Protein AF-A0A537T0G9-F1 (afdb_monomer)

Radius of gyration: 28.72 Å; Cα contacts (8 Å, |Δi|>4): 29; chains: 1; bounding box: 64×48×68 Å

Secondary structure (DSSP, 8-state):
--SHHHHHHHHHHHHHHHHHHHHT---------GGGGS--HHHHHHHTSS-B---SSS-GGGGBSS-HHHHHHHHIIIIIIHHHHHHHHHHHHHHHHHHHHHH-----TT---S-------TT-

Mean predicted aligned error: 14.54 Å

Structure (mmCIF, N/CA/C/O backbone):
data_AF-A0A537T0G9-F1
#
_entry.id   AF-A0A537T0G9-F1
#
loop_
_atom_site.group_PDB
_atom_site.id
_atom_site.type_symbol
_atom_site.label_atom_id
_atom_site.label_alt_id
_atom_site.label_comp_id
_atom_site.label_asym_id
_atom_site.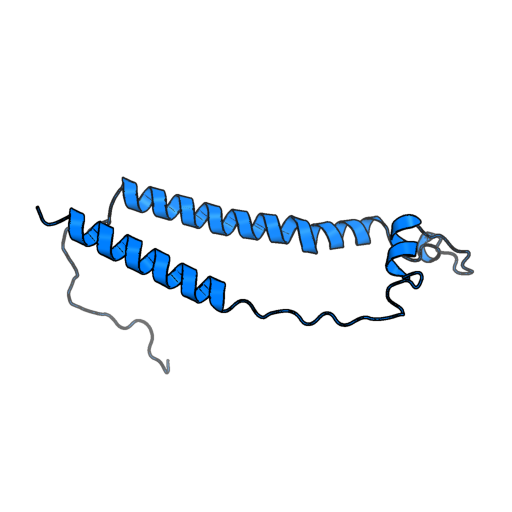label_entity_id
_atom_site.label_seq_id
_atom_site.pdbx_PDB_ins_code
_atom_site.Cartn_x
_atom_site.Cartn_y
_atom_site.Cartn_z
_atom_site.occupancy
_atom_site.B_iso_or_equiv
_atom_site.auth_seq_id
_atom_site.auth_comp_id
_atom_site.auth_asym_id
_atom_site.auth_atom_id
_atom_site.pdbx_PDB_model_num
ATOM 1 N N . MET A 1 1 ? -30.770 20.979 22.921 1.00 50.34 1 MET A N 1
ATOM 2 C CA . MET A 1 1 ? -30.133 21.513 21.692 1.00 50.34 1 MET A CA 1
ATOM 3 C C . MET A 1 1 ? -28.612 21.687 21.877 1.00 50.34 1 MET A C 1
ATOM 5 O O . MET A 1 1 ? -28.087 22.761 21.636 1.00 50.34 1 MET A O 1
ATOM 9 N N . ALA A 1 2 ? -27.882 20.651 22.323 1.00 53.69 2 ALA A N 1
ATOM 10 C CA . ALA A 1 2 ? -26.453 20.763 22.685 1.00 53.69 2 ALA A CA 1
ATOM 11 C C . ALA A 1 2 ? -25.498 19.929 21.798 1.00 53.69 2 ALA A C 1
ATOM 13 O O . ALA A 1 2 ? -24.283 20.018 21.949 1.00 53.69 2 ALA A O 1
ATOM 14 N N . SER A 1 3 ? -26.018 19.123 20.864 1.00 58.72 3 SER A N 1
ATOM 15 C CA . SER A 1 3 ? -25.198 18.254 20.005 1.00 58.72 3 SER A CA 1
ATOM 16 C C . SER A 1 3 ? -24.661 18.968 18.759 1.00 58.72 3 SER A C 1
ATOM 18 O O . SER A 1 3 ? -23.526 18.717 18.365 1.00 58.72 3 SER A O 1
ATOM 20 N N . LEU A 1 4 ? -25.421 19.906 18.178 1.00 58.53 4 LEU A N 1
ATOM 21 C CA . LEU A 1 4 ? -25.081 20.564 16.907 1.00 58.53 4 LEU A CA 1
ATOM 22 C C . LEU A 1 4 ? -23.786 21.397 16.992 1.00 58.53 4 LEU A C 1
ATOM 24 O O . LEU A 1 4 ? -22.916 21.296 16.132 1.00 58.53 4 LEU A O 1
ATOM 28 N N . GLY A 1 5 ? -23.607 22.158 18.077 1.00 62.16 5 GLY A N 1
ATOM 29 C CA . GLY A 1 5 ? -22.413 22.989 18.281 1.00 62.16 5 GLY A CA 1
ATOM 30 C C . GLY A 1 5 ? -21.125 22.183 18.484 1.00 62.16 5 GLY A C 1
ATOM 31 O O . GLY A 1 5 ? -20.040 22.661 18.155 1.00 62.16 5 GLY A O 1
ATOM 32 N N . ARG A 1 6 ? -21.225 20.941 18.977 1.00 59.06 6 ARG A N 1
ATOM 33 C CA . ARG A 1 6 ? -20.072 20.043 19.134 1.00 59.06 6 ARG A CA 1
ATOM 34 C C . ARG A 1 6 ? -19.601 19.497 17.787 1.00 59.06 6 ARG A C 1
ATOM 36 O O . ARG A 1 6 ? -18.397 19.440 17.561 1.00 59.06 6 ARG A O 1
ATOM 43 N N . PHE A 1 7 ? -20.529 19.160 16.891 1.00 60.88 7 PHE A N 1
ATOM 44 C CA . PHE A 1 7 ? -20.195 18.718 15.535 1.00 60.88 7 PHE A CA 1
ATOM 45 C C . PHE A 1 7 ? -19.555 19.834 14.710 1.00 60.88 7 PHE A C 1
ATOM 47 O O . PHE A 1 7 ? -18.530 19.585 14.089 1.00 60.88 7 PHE A O 1
ATOM 54 N N . ILE A 1 8 ? -20.075 21.065 14.789 1.00 73.44 8 ILE A N 1
ATOM 55 C CA . ILE A 1 8 ? -19.511 22.230 14.081 1.00 73.44 8 ILE A CA 1
ATOM 56 C C . ILE A 1 8 ? -18.084 22.542 14.558 1.00 73.44 8 ILE A C 1
ATOM 58 O O . ILE A 1 8 ? -17.193 22.795 13.753 1.00 73.44 8 ILE A O 1
ATOM 62 N N . ARG A 1 9 ? -17.827 22.486 15.871 1.00 67.69 9 ARG A N 1
ATOM 63 C CA . ARG A 1 9 ? -16.475 22.708 16.415 1.00 67.69 9 ARG 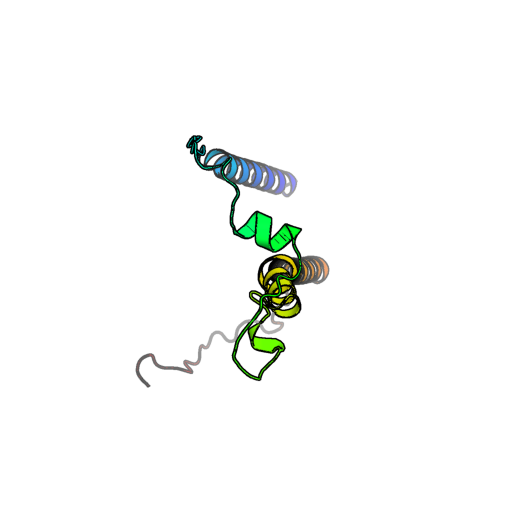A CA 1
ATOM 64 C C . ARG A 1 9 ? -15.487 21.620 15.984 1.00 67.69 9 ARG A C 1
ATOM 66 O O . ARG A 1 9 ? -14.328 21.929 15.728 1.00 67.69 9 ARG A O 1
ATOM 73 N N . LEU A 1 10 ? -15.941 20.370 15.878 1.00 73.31 10 LEU A N 1
ATOM 74 C CA . LEU A 1 10 ? -15.117 19.254 15.407 1.00 73.31 10 LEU A CA 1
ATOM 75 C C . LEU A 1 10 ? -14.803 19.356 13.910 1.00 73.31 10 LEU A C 1
ATOM 77 O O . LEU A 1 10 ? -13.655 19.139 13.531 1.00 73.31 10 LEU A O 1
ATOM 81 N N . THR A 1 11 ? -15.769 19.730 13.067 1.00 76.81 11 THR A N 1
ATOM 82 C CA . THR A 1 11 ? -15.527 19.918 11.627 1.00 76.81 11 THR A CA 1
ATOM 83 C C . THR A 1 11 ? -14.632 21.118 11.344 1.00 76.81 11 THR A C 1
ATOM 85 O O . THR A 1 11 ? -13.715 21.005 10.536 1.00 76.81 11 THR A O 1
ATOM 88 N N . VAL A 1 12 ? -14.818 22.239 12.047 1.00 79.81 12 VAL A N 1
ATOM 89 C CA . VAL A 1 12 ? -13.935 23.411 11.910 1.00 79.81 12 VAL A CA 1
ATOM 90 C C . VAL A 1 12 ? -12.514 23.089 12.381 1.00 79.81 12 VAL A C 1
ATOM 92 O O . VAL A 1 12 ? -11.554 23.435 11.694 1.00 79.81 12 VAL A O 1
ATOM 95 N N . GLY A 1 13 ? -12.365 22.370 13.500 1.00 77.69 13 GLY A N 1
ATOM 96 C CA . GLY A 1 13 ? -11.059 21.912 13.982 1.00 77.69 13 GLY A CA 1
ATOM 97 C C . GLY A 1 13 ? -10.361 20.962 13.003 1.00 77.69 13 GLY A C 1
ATOM 98 O O . GLY A 1 13 ? -9.172 21.121 12.738 1.00 77.69 13 GLY A O 1
ATOM 99 N N . ALA A 1 14 ? -11.103 20.024 12.408 1.00 78.69 14 ALA A N 1
ATOM 100 C CA . ALA A 1 14 ? -10.573 19.105 11.401 1.00 78.69 14 ALA A CA 1
ATOM 101 C C . ALA A 1 14 ? -10.143 19.830 10.112 1.00 78.69 14 ALA A C 1
ATOM 103 O O . ALA A 1 14 ? -9.066 19.550 9.587 1.00 78.69 14 ALA A O 1
ATOM 104 N N . CYS A 1 15 ? -10.929 20.801 9.634 1.00 78.88 15 CYS A N 1
ATOM 105 C CA . CYS A 1 15 ? -10.570 21.617 8.470 1.00 78.88 15 CYS A CA 1
ATOM 106 C C . CYS A 1 15 ? -9.339 22.497 8.729 1.00 78.88 15 CYS A C 1
ATOM 108 O O . CYS A 1 15 ? -8.467 22.593 7.867 1.00 78.88 15 CYS A O 1
ATOM 110 N N . ALA A 1 16 ? -9.231 23.105 9.914 1.00 80.56 16 ALA A N 1
ATOM 111 C CA . ALA A 1 16 ? -8.063 23.903 10.286 1.00 80.56 16 ALA A CA 1
ATOM 112 C C . ALA A 1 16 ? -6.791 23.043 10.367 1.00 80.56 16 AL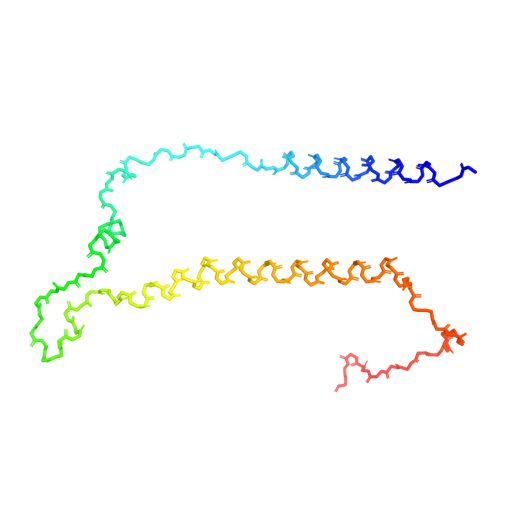A A C 1
ATOM 114 O O . ALA A 1 16 ? -5.739 23.443 9.871 1.00 80.56 16 ALA A O 1
ATOM 115 N N . PHE A 1 17 ? -6.893 21.833 10.923 1.00 76.69 17 PHE A N 1
ATOM 116 C CA . PHE A 1 17 ? -5.771 20.899 10.994 1.00 76.69 17 PHE A CA 1
ATOM 117 C C . PHE A 1 17 ? -5.326 20.427 9.600 1.00 76.69 17 PHE A C 1
ATOM 119 O O . PHE A 1 17 ? -4.132 20.400 9.306 1.00 76.69 17 PHE A O 1
ATOM 126 N N . LEU A 1 18 ? -6.276 20.141 8.704 1.00 77.44 18 LEU A N 1
ATOM 127 C CA . LEU A 1 18 ? -5.992 19.794 7.307 1.00 77.44 18 LEU A CA 1
ATOM 128 C C . LEU A 1 18 ? -5.324 20.937 6.529 1.00 77.44 18 LEU A C 1
ATOM 130 O O . LEU A 1 18 ? -4.408 20.686 5.747 1.00 77.44 18 LEU A O 1
ATOM 134 N N . LEU A 1 19 ? -5.732 22.186 6.766 1.00 78.94 19 LEU A N 1
ATOM 135 C CA . LEU A 1 19 ? -5.116 23.360 6.139 1.00 78.94 19 LEU A CA 1
ATOM 136 C C . LEU A 1 19 ? -3.671 23.582 6.598 1.00 78.94 19 LEU A C 1
ATOM 138 O O . LEU A 1 19 ? -2.814 23.899 5.775 1.00 78.94 19 LEU A O 1
ATOM 142 N N . VAL A 1 20 ? -3.377 23.369 7.883 1.00 78.31 20 VAL A N 1
ATOM 143 C CA . VAL A 1 20 ? -2.005 23.465 8.410 1.00 78.31 20 VAL A CA 1
ATOM 144 C C . VAL A 1 20 ? -1.107 22.378 7.812 1.00 78.31 20 VAL A C 1
ATOM 146 O O . VAL A 1 20 ? 0.033 22.657 7.446 1.00 78.31 20 VAL A O 1
ATOM 149 N N . ILE A 1 21 ? -1.629 21.160 7.630 1.00 74.19 21 ILE A N 1
ATOM 150 C CA . ILE A 1 21 ? -0.894 20.080 6.957 1.00 74.19 21 ILE A CA 1
ATOM 151 C C . ILE A 1 21 ? -0.615 20.452 5.492 1.00 74.19 21 ILE A C 1
ATOM 153 O O . ILE A 1 21 ? 0.524 20.329 5.041 1.00 74.19 21 ILE A O 1
ATOM 157 N N . ALA A 1 22 ? -1.610 20.967 4.763 1.00 69.44 22 ALA A N 1
ATOM 158 C CA . ALA A 1 22 ? -1.458 21.361 3.360 1.00 69.44 22 ALA A CA 1
ATOM 159 C C . ALA A 1 22 ? -0.469 22.526 3.156 1.00 69.44 22 ALA A C 1
ATOM 161 O O . ALA A 1 22 ? 0.262 22.543 2.168 1.00 69.44 22 ALA A O 1
ATOM 162 N N . ALA A 1 23 ? -0.396 23.469 4.099 1.00 69.88 23 ALA A N 1
ATOM 163 C CA . ALA A 1 23 ? 0.551 24.584 4.046 1.00 69.88 23 ALA A CA 1
ATOM 164 C C . ALA A 1 23 ? 2.007 24.174 4.348 1.00 69.88 23 ALA A C 1
ATOM 166 O O . ALA A 1 23 ? 2.930 24.917 4.026 1.00 69.88 23 ALA A O 1
ATOM 167 N N . SER A 1 24 ? 2.228 23.001 4.949 1.00 62.31 24 SER A N 1
ATOM 168 C CA . SER A 1 24 ? 3.566 22.515 5.317 1.00 62.31 24 SER A CA 1
ATOM 169 C C . SER A 1 24 ? 4.267 21.699 4.222 1.00 62.31 24 SER A C 1
ATOM 171 O O . SER A 1 24 ? 5.358 21.173 4.447 1.00 62.31 24 SER A O 1
ATOM 173 N N . VAL A 1 25 ? 3.665 21.578 3.031 1.00 64.56 25 VAL A N 1
ATOM 174 C CA . VAL A 1 25 ? 4.273 20.837 1.920 1.00 64.56 25 VAL A CA 1
ATOM 175 C C . VAL A 1 25 ? 5.486 21.623 1.397 1.00 64.56 25 VAL A C 1
ATOM 177 O O . VAL A 1 25 ? 5.326 22.748 0.921 1.00 64.56 25 VAL A O 1
ATOM 180 N N . PRO A 1 26 ? 6.710 21.068 1.461 1.00 65.38 26 PRO A N 1
ATOM 181 C CA . PRO A 1 26 ? 7.896 21.772 0.996 1.00 65.38 26 PRO A CA 1
ATOM 182 C C . PRO A 1 26 ? 7.826 21.987 -0.523 1.00 65.38 26 PRO A C 1
ATOM 184 O O . PRO A 1 26 ? 7.732 21.028 -1.291 1.00 65.38 26 PRO A O 1
ATOM 187 N N . CYS A 1 27 ? 7.918 23.250 -0.952 1.00 62.34 27 CYS A N 1
ATOM 188 C CA . CYS A 1 27 ? 8.157 23.632 -2.343 1.00 62.34 27 CYS A CA 1
ATOM 189 C C . CYS A 1 27 ? 9.477 22.997 -2.810 1.00 62.34 27 CYS A C 1
ATOM 191 O O . CYS A 1 27 ? 10.551 23.297 -2.286 1.00 62.34 27 CYS A O 1
ATOM 193 N N . LYS A 1 28 ? 9.402 22.060 -3.759 1.00 67.75 28 LYS A N 1
ATOM 194 C CA . LYS A 1 28 ? 10.578 21.407 -4.343 1.00 67.75 28 LYS A CA 1
ATOM 195 C C . LYS A 1 28 ? 11.197 22.355 -5.375 1.00 67.75 28 LYS A C 1
ATOM 197 O O . LYS A 1 28 ? 10.578 22.632 -6.395 1.00 67.75 28 LYS A O 1
ATOM 202 N N . ALA A 1 29 ? 12.412 22.840 -5.123 1.00 58.28 29 ALA A N 1
ATOM 203 C CA . ALA A 1 29 ? 13.185 23.582 -6.119 1.00 58.28 29 ALA A CA 1
ATOM 204 C C . ALA A 1 29 ? 13.542 22.674 -7.312 1.00 58.28 29 ALA A C 1
ATOM 206 O O . ALA A 1 29 ? 13.913 21.513 -7.129 1.00 58.28 29 ALA A O 1
ATOM 207 N N . GLN A 1 30 ? 13.427 23.199 -8.535 1.00 62.50 30 GLN A N 1
ATOM 208 C CA . GLN A 1 30 ? 13.630 22.435 -9.766 1.00 62.50 30 GLN A CA 1
ATOM 209 C C . GLN A 1 30 ? 15.123 22.414 -10.131 1.00 62.50 30 GLN A C 1
ATOM 211 O O . GLN A 1 30 ? 15.653 23.353 -10.719 1.00 62.50 30 GLN A O 1
ATOM 216 N N . GLN A 1 31 ? 15.821 21.348 -9.734 1.00 63.50 31 GLN A N 1
ATOM 217 C CA . GLN A 1 31 ? 17.228 21.124 -10.067 1.00 63.50 31 GLN A CA 1
ATOM 218 C C . GLN A 1 31 ? 17.345 20.629 -11.517 1.00 63.50 31 GLN A C 1
ATOM 220 O O . GLN A 1 31 ? 17.050 19.472 -11.812 1.00 63.50 31 GLN A O 1
ATOM 225 N N . VAL A 1 32 ? 17.755 21.511 -12.433 1.00 60.94 32 VAL A N 1
ATOM 226 C CA . VAL A 1 32 ? 17.974 21.168 -13.848 1.00 60.94 32 VAL A CA 1
ATOM 227 C C . VAL A 1 32 ? 19.287 20.397 -13.971 1.00 60.94 32 VAL A C 1
ATOM 229 O O . VAL A 1 32 ? 20.366 20.970 -13.843 1.00 60.94 32 VAL A O 1
ATOM 232 N N . ASN A 1 33 ? 19.192 19.085 -14.192 1.00 64.88 33 ASN A N 1
ATOM 233 C CA . ASN A 1 33 ? 20.342 18.214 -14.418 1.00 64.88 33 ASN A CA 1
ATOM 234 C C . ASN A 1 33 ? 20.503 17.959 -15.933 1.00 64.88 33 ASN A C 1
ATOM 236 O O . ASN A 1 33 ? 19.680 17.244 -16.504 1.00 64.88 33 ASN A O 1
ATOM 240 N N . PRO A 1 34 ? 21.519 18.524 -16.609 1.00 64.44 34 PRO A N 1
ATOM 241 C CA . PRO A 1 34 ? 21.690 18.403 -18.063 1.00 64.44 34 PRO A CA 1
ATOM 242 C C . PRO A 1 34 ? 21.981 16.969 -18.541 1.00 64.44 34 PRO A C 1
ATOM 244 O O . PRO A 1 34 ? 21.775 16.661 -19.711 1.00 64.44 34 PRO A O 1
ATOM 247 N N . THR A 1 35 ? 22.379 16.065 -17.641 1.00 64.94 35 THR A N 1
ATOM 248 C CA . THR A 1 35 ? 22.564 14.631 -17.930 1.00 64.94 35 THR A CA 1
ATOM 249 C C . THR A 1 35 ? 21.260 13.829 -17.797 1.00 64.94 35 THR A C 1
ATOM 251 O O . THR A 1 35 ? 21.243 12.636 -18.094 1.00 64.94 35 THR A O 1
ATOM 254 N N . ALA A 1 36 ? 20.143 14.454 -17.398 1.00 60.75 36 ALA A N 1
ATOM 255 C CA . ALA A 1 36 ? 18.835 13.792 -17.306 1.00 60.75 36 ALA A CA 1
ATOM 256 C C . ALA A 1 36 ? 18.346 13.229 -18.654 1.00 60.75 36 ALA A C 1
ATOM 258 O O . ALA A 1 36 ? 17.581 12.270 -18.667 1.00 60.75 36 ALA A O 1
ATOM 259 N N . SER A 1 37 ? 18.824 13.791 -19.768 1.00 61.94 37 SER A N 1
ATOM 260 C CA . SER A 1 37 ? 18.530 13.333 -21.133 1.00 61.94 37 SER A CA 1
ATOM 261 C C . S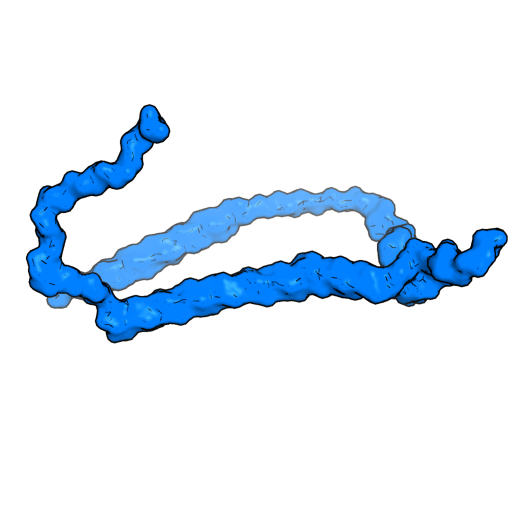ER A 1 37 ? 19.574 12.360 -21.698 1.00 61.94 37 SER A C 1
ATOM 263 O O . SER A 1 37 ? 19.490 11.992 -22.867 1.00 61.94 37 SER A O 1
ATOM 265 N N . SER A 1 38 ? 20.587 11.970 -20.916 1.00 71.44 38 SER A N 1
ATOM 266 C CA . SER A 1 38 ? 21.513 10.912 -21.331 1.00 71.44 38 SER A CA 1
ATOM 267 C C . SER A 1 38 ? 20.817 9.553 -21.270 1.00 71.44 38 SER A C 1
ATOM 269 O O . SER A 1 38 ? 19.904 9.348 -20.468 1.00 71.44 38 SER A O 1
ATOM 271 N N . VAL A 1 39 ? 21.232 8.628 -22.139 1.00 70.44 39 VAL A N 1
ATOM 272 C CA . VAL A 1 39 ? 20.709 7.260 -22.142 1.00 70.44 39 VAL A CA 1
ATOM 273 C C . VAL A 1 39 ? 21.025 6.634 -20.786 1.00 70.44 39 VAL A C 1
ATOM 275 O O . VAL A 1 39 ? 22.175 6.313 -20.494 1.00 70.44 39 VAL A O 1
ATOM 278 N N . ASN A 1 40 ? 20.004 6.504 -19.940 1.00 80.06 40 ASN A N 1
ATOM 279 C CA . ASN A 1 40 ? 20.158 5.870 -18.643 1.00 80.06 40 ASN A CA 1
ATOM 280 C C . ASN A 1 40 ? 20.279 4.364 -18.840 1.00 80.06 40 ASN A C 1
ATOM 282 O O . ASN A 1 40 ? 19.477 3.749 -19.546 1.00 80.06 40 ASN A O 1
ATOM 286 N N . GLU A 1 41 ? 21.255 3.763 -18.166 1.00 79.25 41 GLU A N 1
ATOM 287 C CA . GLU A 1 41 ? 21.461 2.318 -18.192 1.00 79.25 41 GLU A CA 1
ATOM 288 C C . GLU A 1 41 ? 20.175 1.584 -17.796 1.00 79.25 41 GLU A C 1
ATOM 290 O O . GLU A 1 41 ? 19.765 0.665 -18.494 1.00 79.25 41 GLU A O 1
ATOM 295 N N . GLN A 1 42 ? 19.453 2.053 -16.767 1.00 77.19 42 GLN A N 1
ATOM 296 C CA . GLN A 1 42 ? 18.185 1.429 -16.372 1.00 77.19 42 GLN A CA 1
ATOM 297 C C . GLN A 1 42 ? 17.139 1.444 -17.493 1.00 77.19 42 GLN A C 1
ATOM 299 O O . GLN A 1 42 ? 16.417 0.464 -17.653 1.00 77.19 42 GLN A O 1
ATOM 304 N N . GLN A 1 43 ? 17.076 2.519 -18.283 1.00 80.06 43 GLN A N 1
ATOM 305 C CA . GLN A 1 43 ? 16.122 2.641 -19.383 1.00 80.06 43 GLN A CA 1
ATOM 306 C C . GLN A 1 43 ? 16.460 1.657 -20.509 1.00 80.06 43 GLN A C 1
ATOM 308 O O . GLN A 1 43 ? 15.579 0.944 -20.980 1.00 80.06 43 GLN A O 1
ATOM 313 N N . LEU A 1 44 ? 17.747 1.529 -20.850 1.00 81.69 44 LEU A N 1
ATOM 314 C CA . LEU A 1 44 ? 18.238 0.525 -21.800 1.00 81.69 44 LEU A CA 1
ATOM 315 C C . LEU A 1 44 ? 17.963 -0.908 -21.324 1.00 81.69 44 LEU A C 1
ATOM 317 O O . LEU A 1 44 ? 17.473 -1.742 -22.086 1.00 81.69 44 LEU A O 1
ATOM 321 N N . LEU A 1 45 ? 18.260 -1.201 -20.054 1.00 83.19 45 LEU A N 1
ATOM 322 C CA . LEU A 1 45 ? 18.024 -2.516 -19.457 1.00 83.19 45 LEU A CA 1
ATOM 323 C C . LEU A 1 45 ? 16.536 -2.883 -19.471 1.00 83.19 45 LEU A C 1
ATOM 325 O O . LEU A 1 45 ? 16.209 -4.067 -19.587 1.00 83.19 45 LEU A O 1
ATOM 329 N N . GLN A 1 46 ? 15.652 -1.899 -19.298 1.00 80.81 46 GLN A N 1
ATOM 330 C CA . GLN A 1 46 ? 14.204 -2.088 -19.263 1.00 80.81 46 GLN A CA 1
ATOM 331 C C . GLN A 1 46 ?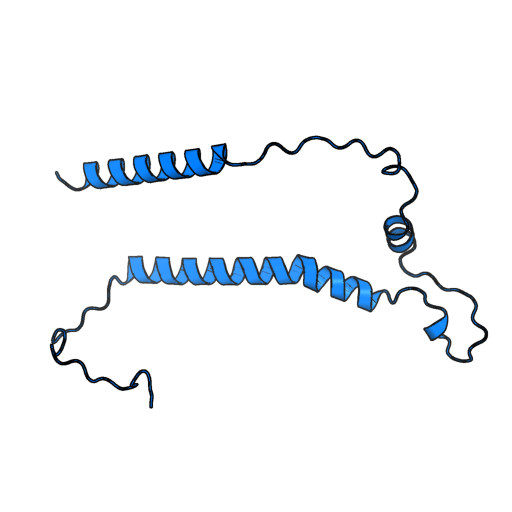 13.622 -2.264 -20.671 1.00 80.81 46 GLN A C 1
ATOM 333 O O . GLN A 1 46 ? 12.804 -3.158 -20.878 1.00 80.81 46 GLN A O 1
ATOM 338 N N . GLU A 1 47 ? 14.099 -1.493 -21.648 1.00 82.19 47 GLU A N 1
ATOM 339 C CA . GLU A 1 47 ? 13.676 -1.586 -23.050 1.00 82.19 47 GLU A CA 1
ATOM 340 C C . GLU A 1 47 ? 14.108 -2.910 -23.698 1.00 82.19 47 GLU A C 1
ATOM 342 O O . GLU A 1 47 ? 13.331 -3.552 -24.404 1.00 82.19 47 GLU A O 1
ATOM 347 N N . LEU A 1 48 ? 15.322 -3.379 -23.393 1.00 82.38 48 LEU A N 1
ATOM 348 C CA . LEU A 1 48 ? 15.850 -4.627 -23.945 1.00 82.38 48 LEU A CA 1
ATOM 349 C C . LEU A 1 48 ? 15.286 -5.890 -23.274 1.00 82.38 48 LEU A C 1
ATOM 351 O O . LEU A 1 48 ? 15.491 -6.973 -23.818 1.00 82.38 48 LEU A O 1
ATOM 355 N N . ASN A 1 49 ? 14.570 -5.764 -22.141 1.00 78.88 49 ASN A N 1
ATOM 356 C CA . ASN A 1 49 ? 13.877 -6.803 -21.347 1.00 78.88 49 ASN A CA 1
ATOM 357 C C . ASN A 1 49 ? 14.768 -7.969 -20.838 1.00 78.88 49 ASN A C 1
ATOM 359 O O . ASN A 1 49 ? 14.807 -8.279 -19.643 1.00 78.88 49 ASN A O 1
ATOM 363 N N . ARG A 1 50 ? 15.565 -8.585 -21.712 1.00 82.81 50 ARG A N 1
ATOM 364 C CA . ARG A 1 50 ? 16.563 -9.608 -21.409 1.00 82.81 50 ARG A CA 1
ATOM 365 C C . ARG A 1 50 ? 17.816 -9.405 -22.257 1.00 82.81 50 ARG A C 1
ATOM 367 O O . ARG A 1 50 ? 17.817 -9.674 -23.454 1.00 82.81 50 ARG A O 1
ATOM 374 N N . ILE A 1 51 ? 18.918 -9.046 -21.605 1.00 83.56 51 ILE A N 1
ATOM 375 C CA . ILE A 1 51 ? 20.209 -8.872 -22.276 1.00 83.56 51 ILE A CA 1
ATOM 376 C C . ILE A 1 51 ? 21.054 -10.126 -22.091 1.00 83.56 51 ILE A C 1
ATOM 378 O O . ILE A 1 51 ? 21.307 -10.560 -20.963 1.00 83.56 51 ILE A O 1
ATOM 382 N N . GLN A 1 52 ? 21.458 -10.711 -23.218 1.00 83.12 52 GLN A N 1
ATOM 383 C CA . GLN A 1 52 ? 22.278 -11.917 -23.276 1.00 83.12 52 GLN A CA 1
ATOM 384 C C . GLN A 1 52 ? 23.584 -11.619 -24.011 1.00 83.12 52 GLN A C 1
ATOM 386 O O . GLN A 1 52 ? 23.568 -11.112 -25.131 1.00 83.12 52 GLN A O 1
ATOM 391 N N . GLY A 1 53 ? 24.704 -11.931 -23.369 1.00 85.62 53 GLY A N 1
ATOM 392 C CA . GLY A 1 53 ? 26.053 -11.800 -23.900 1.00 85.62 53 GLY A CA 1
ATOM 393 C C . GLY A 1 53 ? 26.711 -13.154 -24.157 1.00 85.62 53 GLY A C 1
ATOM 394 O O . GLY A 1 53 ? 26.200 -14.215 -23.795 1.00 85.62 53 GLY A O 1
ATOM 395 N N . ARG A 1 54 ? 27.880 -13.114 -24.796 1.00 88.50 54 ARG A N 1
ATOM 396 C CA . ARG A 1 54 ? 28.765 -14.276 -24.922 1.00 88.50 54 ARG A CA 1
ATOM 397 C C . ARG A 1 54 ? 29.632 -14.365 -23.670 1.00 88.50 54 ARG A C 1
ATOM 399 O O . ARG A 1 54 ? 30.194 -13.359 -23.252 1.00 88.50 54 ARG A O 1
ATOM 406 N N . VAL A 1 55 ? 29.760 -15.561 -23.104 1.00 88.31 55 VAL A N 1
ATOM 407 C CA . VAL A 1 55 ? 30.613 -15.820 -21.937 1.00 88.31 55 VAL A CA 1
ATOM 408 C C . VAL A 1 55 ? 31.422 -17.081 -22.206 1.00 88.31 55 VAL A C 1
ATOM 410 O O . VAL A 1 55 ? 30.936 -18.007 -22.850 1.00 88.31 55 VAL A O 1
ATOM 413 N N . SER A 1 56 ? 32.674 -17.094 -21.756 1.00 90.62 56 SER A N 1
ATOM 414 C CA . SER A 1 56 ? 33.591 -18.235 -21.881 1.00 90.62 56 SER A CA 1
ATOM 415 C C . SER A 1 56 ? 33.336 -19.336 -20.845 1.00 90.62 56 SER A C 1
ATOM 417 O O . SER A 1 56 ? 33.895 -20.425 -20.946 1.00 90.62 56 SER A O 1
ATOM 419 N N . ILE A 1 57 ? 32.503 -19.053 -19.843 1.00 90.12 57 ILE A N 1
ATOM 420 C CA . ILE A 1 57 ? 32.127 -19.966 -18.766 1.00 90.12 57 ILE A CA 1
ATOM 421 C C . ILE A 1 57 ? 31.127 -20.991 -19.325 1.00 90.12 57 ILE A C 1
ATOM 423 O O . ILE A 1 57 ? 30.186 -20.600 -20.017 1.00 90.12 57 ILE A O 1
ATOM 427 N N . PRO A 1 58 ? 31.272 -22.292 -19.003 1.00 87.19 58 PRO A N 1
ATOM 428 C CA . PRO A 1 58 ? 30.389 -23.348 -19.510 1.00 87.19 58 PRO A CA 1
ATOM 429 C C . PRO A 1 58 ? 28.928 -23.242 -19.030 1.00 87.19 58 PRO A C 1
ATOM 431 O O . PRO A 1 58 ? 28.069 -23.973 -19.517 1.00 87.19 58 PRO A O 1
ATOM 434 N N . ASP A 1 59 ? 28.623 -22.340 -18.095 1.00 86.81 59 ASP A N 1
ATOM 435 C CA . ASP A 1 59 ? 27.264 -22.063 -17.636 1.00 86.81 59 ASP A CA 1
ATOM 436 C C . ASP A 1 59 ? 26.585 -21.013 -18.524 1.00 86.81 59 ASP A C 1
ATOM 438 O O . ASP A 1 59 ? 26.904 -19.824 -18.477 1.00 86.81 59 ASP A O 1
ATOM 442 N N . GLN A 1 60 ? 25.574 -21.435 -19.281 1.00 82.50 60 GLN A N 1
ATOM 443 C CA . GLN A 1 60 ? 24.790 -20.554 -20.151 1.00 82.50 60 GLN A CA 1
ATOM 444 C C . GLN A 1 60 ? 24.056 -19.439 -19.387 1.00 82.50 60 GLN A C 1
ATOM 446 O O . GLN A 1 60 ? 23.775 -18.385 -19.962 1.00 82.50 60 GLN A O 1
ATOM 451 N N . ARG A 1 61 ? 23.756 -19.626 -18.093 1.00 82.19 61 ARG A N 1
ATOM 452 C CA . ARG A 1 61 ? 23.074 -18.608 -17.276 1.00 82.19 61 ARG A CA 1
ATOM 453 C C . ARG A 1 61 ? 23.961 -17.403 -16.992 1.00 82.19 61 ARG A C 1
ATOM 455 O O . ARG A 1 61 ? 23.435 -16.308 -16.811 1.00 82.19 61 ARG A O 1
ATOM 462 N N . SER A 1 62 ? 25.280 -17.591 -17.004 1.00 82.50 62 SER A N 1
ATOM 463 C CA . SER A 1 62 ? 26.255 -16.515 -16.800 1.00 82.50 62 SER A CA 1
ATOM 464 C C . SER A 1 62 ? 26.237 -15.468 -17.921 1.00 82.50 62 SER A C 1
ATOM 466 O O . SER A 1 62 ? 26.676 -14.343 -17.711 1.00 82.50 62 SER A O 1
ATOM 468 N N . GLY A 1 63 ? 25.674 -15.805 -19.089 1.00 86.62 63 GLY A N 1
ATOM 469 C CA . GLY A 1 63 ? 25.490 -14.872 -20.200 1.00 86.62 63 GLY A CA 1
ATOM 470 C C . GLY A 1 63 ? 24.330 -13.903 -20.040 1.00 86.62 63 GLY A C 1
ATOM 471 O O . GLY A 1 63 ? 24.201 -12.999 -20.858 1.00 86.62 63 GLY A O 1
ATOM 472 N N . VAL A 1 64 ? 23.486 -14.050 -19.020 1.00 87.81 64 VAL A N 1
ATOM 473 C CA . VAL A 1 64 ? 22.359 -13.141 -18.784 1.00 87.81 64 VAL A CA 1
ATOM 474 C C . VAL A 1 64 ? 22.783 -12.058 -17.792 1.00 87.81 64 VAL A C 1
ATOM 476 O O . VAL A 1 64 ? 23.015 -12.366 -16.625 1.00 87.81 64 VAL A O 1
ATOM 479 N N . LEU A 1 65 ? 22.852 -10.797 -18.237 1.00 86.94 65 LEU A N 1
ATOM 480 C CA . LEU A 1 65 ? 23.287 -9.676 -17.383 1.00 86.94 65 LEU A CA 1
ATOM 481 C C . LEU A 1 65 ? 22.324 -9.422 -16.215 1.00 86.94 65 LEU A C 1
ATOM 483 O O . LEU A 1 65 ? 22.746 -9.268 -15.073 1.00 86.94 65 LEU A O 1
ATOM 487 N N . GLU A 1 66 ? 21.020 -9.410 -16.492 1.00 86.38 66 GLU A N 1
ATOM 488 C CA . GLU A 1 66 ? 19.977 -9.272 -15.479 1.00 86.38 66 GLU A CA 1
ATOM 489 C C . GLU A 1 66 ? 18.920 -10.353 -15.672 1.00 86.38 66 GLU A C 1
ATOM 491 O O . GLU A 1 66 ? 18.372 -10.526 -16.761 1.00 86.38 66 GLU A O 1
ATOM 496 N N . GLN A 1 67 ? 18.610 -11.073 -14.595 1.00 88.56 67 GLN A N 1
ATOM 497 C CA . GLN A 1 67 ? 17.567 -12.090 -14.610 1.00 88.56 67 GLN A CA 1
ATOM 498 C C . GLN A 1 67 ? 16.182 -11.419 -14.662 1.00 88.56 67 GLN A C 1
ATOM 500 O O . GLN A 1 67 ? 15.808 -10.776 -13.677 1.00 88.56 67 GLN A O 1
ATOM 505 N N . PRO A 1 68 ? 15.386 -11.611 -15.737 1.00 87.88 68 PRO A N 1
ATOM 506 C CA . PRO A 1 68 ? 14.085 -10.947 -15.879 1.00 87.88 68 PRO A CA 1
ATOM 507 C C . PRO A 1 68 ? 13.137 -11.261 -14.716 1.00 87.88 68 PRO A C 1
ATOM 509 O O . PRO A 1 68 ? 12.628 -10.357 -14.070 1.00 87.88 68 PRO A O 1
ATOM 512 N N . ALA A 1 69 ? 13.037 -12.533 -14.319 1.00 88.94 69 ALA A N 1
ATOM 513 C CA . ALA A 1 69 ? 12.195 -12.936 -13.191 1.00 88.94 69 ALA A CA 1
ATOM 514 C C . ALA A 1 69 ? 12.604 -12.281 -11.853 1.00 88.94 69 ALA A C 1
ATOM 516 O O . ALA A 1 69 ? 11.759 -11.980 -11.011 1.00 88.94 69 ALA A O 1
ATOM 517 N N . GLY A 1 70 ? 13.904 -12.046 -11.640 1.00 91.06 70 GLY A N 1
ATOM 518 C CA . GLY A 1 70 ? 14.398 -11.362 -10.444 1.00 91.06 70 GLY A CA 1
ATOM 519 C C . GLY A 1 70 ? 14.078 -9.865 -10.450 1.00 91.06 70 GLY A C 1
ATOM 520 O O . GLY A 1 70 ? 13.801 -9.288 -9.395 1.00 91.06 70 GLY A O 1
ATOM 521 N N . ARG A 1 71 ? 14.088 -9.240 -11.633 1.00 89.94 71 ARG A N 1
ATOM 522 C CA . ARG A 1 71 ? 13.656 -7.854 -11.848 1.00 89.94 71 ARG A CA 1
ATOM 523 C C . ARG A 1 71 ? 12.174 -7.691 -11.525 1.00 89.94 71 ARG A C 1
ATOM 525 O O . ARG A 1 71 ? 11.847 -6.895 -10.647 1.00 89.94 71 ARG A O 1
ATOM 532 N N . ASP A 1 72 ? 11.326 -8.519 -12.127 1.00 91.19 72 ASP A N 1
ATOM 533 C CA . ASP A 1 72 ? 9.871 -8.472 -11.948 1.00 91.19 72 ASP A CA 1
ATOM 534 C C . ASP A 1 72 ? 9.488 -8.683 -10.480 1.00 91.19 72 ASP A C 1
ATOM 536 O O . ASP A 1 72 ? 8.652 -7.973 -9.920 1.00 91.19 72 ASP A O 1
ATOM 540 N N . TRP A 1 73 ? 10.163 -9.615 -9.800 1.00 94.00 73 TRP A N 1
ATOM 541 C CA . TRP A 1 73 ? 9.943 -9.845 -8.375 1.00 94.00 73 TRP A CA 1
ATOM 542 C C . TRP A 1 73 ? 10.329 -8.640 -7.508 1.00 94.00 73 TRP A C 1
ATOM 544 O O . TRP A 1 73 ? 9.640 -8.336 -6.529 1.00 94.00 73 TRP A O 1
ATOM 554 N N . ARG A 1 74 ? 11.423 -7.941 -7.838 1.00 92.88 74 ARG A N 1
ATOM 555 C CA . ARG A 1 74 ? 11.804 -6.706 -7.134 1.00 92.88 74 ARG A CA 1
ATOM 556 C C . ARG A 1 74 ? 10.774 -5.609 -7.359 1.00 92.88 74 ARG A C 1
ATOM 558 O O . ARG A 1 74 ? 10.395 -4.956 -6.389 1.00 92.88 74 ARG A O 1
ATOM 565 N N . GLU A 1 75 ? 10.316 -5.426 -8.591 1.00 92.31 75 GLU A N 1
ATOM 566 C CA . GLU A 1 75 ? 9.298 -4.428 -8.922 1.00 92.31 75 GLU A CA 1
ATOM 567 C C . GLU A 1 75 ? 7.987 -4.710 -8.181 1.00 92.31 75 GLU A C 1
ATOM 569 O O . GLU A 1 75 ? 7.496 -3.848 -7.446 1.00 92.31 75 GLU A O 1
ATOM 574 N N . PHE A 1 76 ? 7.493 -5.949 -8.254 1.00 95.06 76 PHE A N 1
ATOM 575 C CA . PHE A 1 76 ? 6.314 -6.386 -7.513 1.00 95.06 76 PHE A CA 1
ATOM 576 C C . PHE A 1 76 ? 6.456 -6.115 -6.013 1.00 95.06 76 PHE A C 1
ATOM 578 O O . PHE A 1 76 ? 5.549 -5.567 -5.391 1.00 95.06 76 PHE A O 1
ATOM 585 N N . ARG A 1 77 ? 7.596 -6.463 -5.409 1.00 95.56 77 ARG A N 1
ATOM 586 C CA . ARG A 1 77 ? 7.799 -6.284 -3.966 1.00 95.56 77 ARG A CA 1
ATOM 587 C C . ARG A 1 77 ? 7.890 -4.812 -3.564 1.00 95.56 77 ARG A C 1
ATOM 589 O O . ARG A 1 77 ? 7.339 -4.419 -2.538 1.00 95.56 77 ARG A O 1
ATOM 596 N N . ASN A 1 78 ? 8.599 -4.004 -4.343 1.00 94.38 78 ASN A N 1
ATOM 597 C CA . ASN A 1 78 ? 8.860 -2.609 -3.996 1.00 94.38 78 ASN A CA 1
ATOM 598 C C . ASN A 1 78 ? 7.641 -1.717 -4.235 1.00 94.38 78 ASN A C 1
ATOM 600 O O . ASN A 1 78 ? 7.410 -0.773 -3.475 1.00 94.38 78 ASN A O 1
ATOM 604 N N . VAL A 1 79 ? 6.869 -2.019 -5.278 1.00 94.44 79 VAL A N 1
ATOM 605 C CA . VAL A 1 79 ? 5.718 -1.219 -5.691 1.00 94.44 79 VAL A CA 1
ATOM 606 C C . VAL A 1 79 ? 4.436 -1.894 -5.223 1.00 94.44 79 VAL A C 1
ATOM 608 O O . VAL A 1 79 ? 3.800 -1.434 -4.273 1.00 94.44 79 VAL A O 1
ATOM 611 N N . THR A 1 80 ? 4.072 -3.011 -5.845 1.00 94.88 80 THR A N 1
ATOM 612 C CA . THR A 1 80 ? 2.761 -3.646 -5.678 1.00 94.88 80 THR A CA 1
ATOM 613 C C . THR A 1 80 ? 2.525 -4.133 -4.250 1.00 94.88 80 THR A C 1
ATOM 615 O O . THR A 1 80 ? 1.517 -3.784 -3.638 1.00 94.88 80 THR A O 1
ATOM 618 N N . LEU A 1 81 ? 3.467 -4.881 -3.671 1.00 96.06 81 LEU A N 1
ATOM 619 C CA . LEU A 1 81 ? 3.333 -5.452 -2.329 1.00 96.06 81 LEU A CA 1
ATOM 620 C C . LEU A 1 81 ? 3.258 -4.363 -1.252 1.00 96.06 81 LEU A C 1
ATOM 622 O O . LEU A 1 81 ? 2.468 -4.478 -0.316 1.00 96.06 81 LEU A O 1
ATOM 626 N N . ARG A 1 82 ? 4.039 -3.285 -1.401 1.00 94.75 82 ARG A N 1
ATOM 627 C CA . ARG A 1 82 ? 3.990 -2.125 -0.501 1.00 94.75 82 ARG A CA 1
ATOM 628 C C . ARG A 1 82 ? 2.605 -1.476 -0.500 1.00 94.75 82 ARG A C 1
ATOM 630 O O . ARG A 1 82 ? 2.071 -1.193 0.572 1.00 94.75 82 ARG A O 1
ATOM 637 N N . TRP A 1 83 ? 2.030 -1.245 -1.680 1.00 96.69 83 TRP A N 1
ATOM 638 C CA . TRP A 1 83 ? 0.693 -0.661 -1.808 1.00 96.69 83 TRP A CA 1
ATOM 639 C C . TRP A 1 83 ? -0.391 -1.577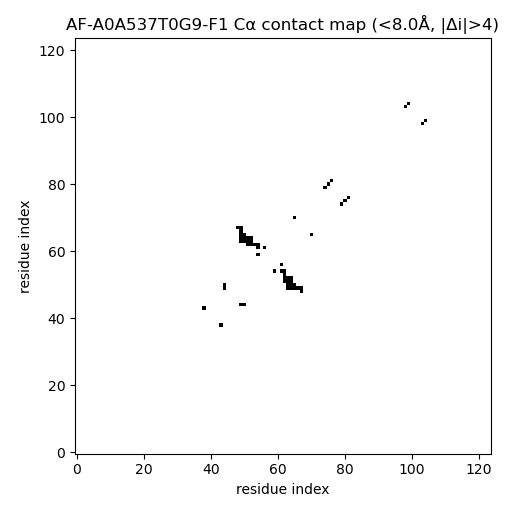 -1.248 1.00 96.69 83 TRP A C 1
ATOM 641 O O . TRP A 1 83 ? -1.228 -1.111 -0.476 1.00 96.69 83 TRP A O 1
ATOM 651 N N . ILE A 1 84 ? -0.338 -2.874 -1.564 1.00 97.50 84 ILE A N 1
ATOM 652 C CA . ILE A 1 84 ? -1.274 -3.867 -1.023 1.00 97.50 84 ILE A CA 1
ATOM 653 C C . ILE A 1 84 ? -1.217 -3.863 0.506 1.00 97.50 84 ILE A C 1
ATOM 655 O O . ILE A 1 84 ? -2.250 -3.686 1.144 1.00 97.50 84 ILE A O 1
ATOM 659 N N . GLY A 1 85 ? -0.022 -3.966 1.096 1.00 96.88 85 GLY A N 1
ATOM 660 C CA . GLY A 1 85 ? 0.143 -3.947 2.551 1.00 96.88 85 GLY A CA 1
ATOM 661 C C . GLY A 1 85 ? -0.406 -2.670 3.194 1.00 96.88 85 GLY A C 1
ATOM 662 O O . GLY A 1 85 ? -1.111 -2.740 4.201 1.00 96.88 85 GLY A O 1
ATOM 663 N N . GLY A 1 86 ? -0.154 -1.509 2.581 1.00 97.25 86 GLY A N 1
ATOM 664 C CA . GLY A 1 86 ? -0.704 -0.231 3.041 1.00 97.25 86 GLY A CA 1
ATOM 665 C C . GLY A 1 86 ? -2.234 -0.200 3.019 1.00 97.25 86 GLY A C 1
ATOM 666 O O . GLY A 1 86 ? -2.860 0.165 4.017 1.00 97.25 86 GLY A O 1
ATOM 667 N N . ILE A 1 87 ? -2.843 -0.640 1.916 1.00 98.06 87 ILE A N 1
ATOM 668 C CA . ILE A 1 87 ? -4.303 -0.704 1.766 1.00 98.06 87 ILE A CA 1
ATOM 669 C C . ILE A 1 87 ? -4.909 -1.689 2.770 1.00 98.06 87 ILE A C 1
ATOM 671 O O . ILE A 1 87 ? -5.923 -1.370 3.385 1.00 98.06 87 ILE A O 1
ATOM 675 N N . THR A 1 88 ? -4.291 -2.852 2.990 1.00 98.44 88 THR A N 1
ATOM 676 C CA . THR A 1 88 ? -4.784 -3.850 3.950 1.00 98.44 88 THR A CA 1
ATOM 677 C C . THR A 1 88 ? -4.807 -3.305 5.377 1.00 98.44 88 THR A C 1
ATOM 679 O O . THR A 1 88 ? -5.803 -3.481 6.079 1.00 98.44 88 THR A O 1
ATOM 682 N N . ILE A 1 89 ? -3.749 -2.610 5.807 1.00 98.12 89 ILE A N 1
ATOM 683 C CA . ILE A 1 89 ? -3.684 -2.021 7.154 1.00 98.12 89 ILE A CA 1
ATOM 684 C C . ILE A 1 89 ? -4.765 -0.947 7.320 1.00 98.12 89 ILE A C 1
ATOM 686 O O . ILE A 1 89 ? -5.519 -0.979 8.293 1.00 98.12 89 ILE A O 1
ATOM 690 N N . ILE A 1 90 ? -4.881 -0.026 6.358 1.00 98.44 90 ILE A N 1
ATOM 691 C CA . ILE A 1 90 ? -5.897 1.037 6.390 1.00 98.44 90 ILE A CA 1
ATOM 692 C C . ILE A 1 90 ? -7.309 0.438 6.360 1.00 98.44 90 ILE A C 1
ATOM 694 O O . ILE A 1 90 ? -8.172 0.855 7.132 1.00 98.44 90 ILE A O 1
ATOM 698 N N . GLY A 1 91 ? -7.535 -0.574 5.521 1.00 98.31 91 GLY A N 1
ATOM 699 C CA . GLY A 1 91 ? -8.801 -1.294 5.429 1.00 98.31 91 GLY A CA 1
ATOM 700 C C . GLY A 1 91 ? -9.188 -1.958 6.749 1.00 98.31 91 GLY A C 1
ATOM 701 O O . GLY A 1 91 ? -10.321 -1.803 7.199 1.00 98.31 91 GLY A O 1
ATOM 702 N N . MET A 1 92 ? -8.245 -2.621 7.425 1.00 98.44 92 MET A N 1
ATOM 703 C CA . MET A 1 92 ? -8.498 -3.236 8.732 1.00 98.44 92 MET A CA 1
ATOM 704 C C . MET A 1 92 ? -8.859 -2.189 9.793 1.00 98.44 92 MET A C 1
ATOM 706 O O . MET A 1 92 ? -9.817 -2.372 10.543 1.00 98.44 92 MET A O 1
ATOM 710 N N . ILE A 1 93 ? -8.139 -1.064 9.832 1.00 98.12 93 ILE A N 1
ATOM 711 C CA . ILE A 1 93 ? -8.459 0.042 10.744 1.00 98.12 93 ILE A CA 1
ATOM 712 C C . ILE A 1 93 ? -9.873 0.567 10.465 1.00 98.12 93 ILE A C 1
ATOM 714 O O . ILE A 1 93 ? -10.651 0.743 11.403 1.00 98.12 93 ILE A O 1
ATOM 718 N N . ALA A 1 94 ? -10.237 0.767 9.196 1.00 97.75 94 ALA A N 1
ATOM 719 C CA . ALA A 1 94 ? -11.573 1.219 8.817 1.00 97.75 94 ALA A CA 1
ATOM 720 C C . ALA A 1 94 ? -12.664 0.238 9.278 1.00 97.75 94 ALA A C 1
ATOM 722 O O . ALA A 1 94 ? -13.659 0.667 9.864 1.00 97.75 94 ALA A O 1
ATOM 723 N N . VAL A 1 95 ? -12.455 -1.070 9.094 1.00 98.12 95 VAL A N 1
ATOM 724 C CA . VAL A 1 95 ? -13.378 -2.114 9.573 1.00 98.12 95 VAL A CA 1
ATOM 725 C C . VAL A 1 95 ? -13.548 -2.048 11.091 1.00 98.12 95 VAL A C 1
ATOM 727 O O . VAL A 1 95 ? -14.681 -2.048 11.575 1.00 98.12 95 VAL A O 1
ATOM 730 N N . LEU A 1 96 ? -12.455 -1.933 11.852 1.00 96.19 96 LEU A N 1
ATOM 731 C CA . LEU A 1 96 ? -12.513 -1.825 13.314 1.00 96.19 96 LEU A CA 1
ATOM 732 C C . LEU A 1 96 ? -13.247 -0.560 13.775 1.00 96.19 96 LEU A C 1
ATOM 734 O O . LEU A 1 96 ? -14.030 -0.618 14.723 1.00 96.19 96 LEU A O 1
ATOM 738 N N . VAL A 1 97 ? -13.033 0.573 13.101 1.00 96.00 97 VAL A N 1
ATOM 739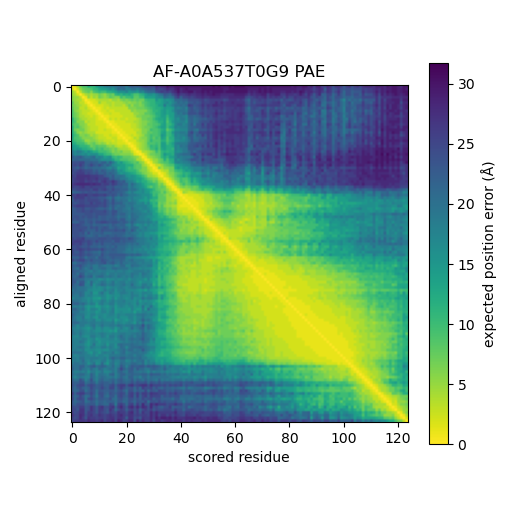 C CA . VAL A 1 97 ? -13.737 1.829 13.400 1.00 96.00 97 VAL A CA 1
ATOM 740 C C . VAL A 1 97 ? -15.233 1.690 13.123 1.00 96.00 97 VAL A C 1
ATOM 742 O O . VAL A 1 97 ? -16.040 2.041 13.982 1.00 96.00 97 VAL A O 1
ATOM 745 N N . ILE A 1 98 ? -15.619 1.138 11.971 1.00 96.12 98 ILE A N 1
ATOM 746 C CA . ILE A 1 98 ? -17.030 0.898 11.627 1.00 96.12 98 ILE A CA 1
ATOM 747 C C . ILE A 1 98 ? -17.676 -0.043 12.652 1.00 96.12 98 ILE A C 1
ATOM 749 O O . ILE A 1 98 ? -18.767 0.236 13.156 1.00 96.12 98 ILE A O 1
ATOM 753 N N . PHE A 1 99 ? -16.992 -1.127 13.015 1.00 94.81 99 PHE A N 1
ATOM 754 C CA . PHE A 1 99 ? -17.455 -2.057 14.042 1.00 94.81 99 PHE A CA 1
ATOM 755 C C . PHE A 1 99 ? -17.644 -1.363 15.398 1.00 94.81 99 PHE A C 1
ATOM 757 O O . PHE A 1 99 ? -18.679 -1.519 16.045 1.00 94.81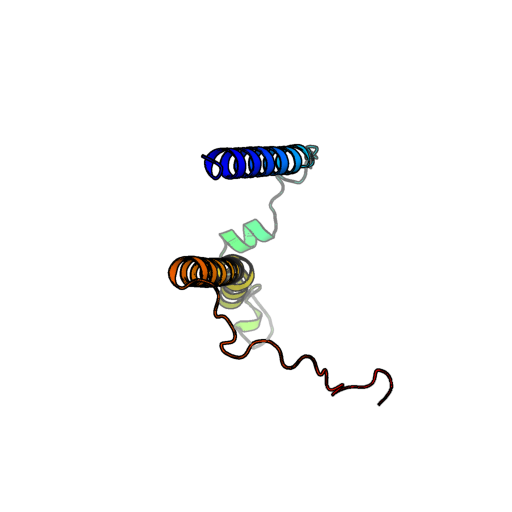 99 PHE A O 1
ATOM 764 N N . TYR A 1 100 ? -16.681 -0.545 15.820 1.00 90.12 100 TYR A N 1
ATOM 765 C CA . TYR A 1 100 ? -16.777 0.194 17.074 1.00 90.12 100 TYR A CA 1
ATOM 766 C C . TYR A 1 100 ? -17.940 1.195 17.076 1.00 90.12 100 TYR A C 1
ATOM 768 O O . TYR A 1 100 ? -18.656 1.299 18.070 1.00 90.12 100 TYR A O 1
ATOM 776 N N . LEU A 1 101 ? -18.164 1.910 15.970 1.00 93.50 101 LEU A N 1
ATOM 777 C CA . LEU A 1 101 ? -19.259 2.877 15.856 1.00 93.50 101 LEU A CA 1
ATOM 778 C C . LEU A 1 101 ? -20.640 2.207 15.836 1.00 93.50 101 LEU A C 1
ATOM 780 O O . LEU A 1 101 ? -21.590 2.768 16.374 1.00 93.50 101 LEU A O 1
ATOM 784 N N . THR A 1 102 ? -20.751 1.015 15.247 1.00 93.19 102 THR A N 1
ATOM 785 C CA . THR A 1 102 ? -22.016 0.262 15.177 1.00 93.19 102 THR A CA 1
ATOM 786 C C . THR A 1 102 ? -22.344 -0.463 16.483 1.00 93.19 102 THR A C 1
ATOM 788 O O . THR A 1 102 ? -23.483 -0.417 16.940 1.00 93.19 102 THR A O 1
ATOM 791 N N . ARG A 1 103 ? -21.359 -1.113 17.113 1.00 93.44 103 ARG A N 1
ATOM 792 C CA . ARG A 1 103 ? -21.544 -1.906 18.343 1.00 93.44 103 ARG A CA 1
ATOM 793 C C . ARG A 1 103 ? -21.464 -1.050 19.615 1.00 93.44 103 ARG A C 1
ATOM 795 O O . ARG A 1 103 ? -22.042 -1.407 20.641 1.00 93.44 103 ARG A O 1
ATOM 802 N N . GLY A 1 104 ? -20.744 0.068 19.563 1.00 87.69 104 GLY A N 1
ATOM 803 C CA . GLY A 1 104 ? -20.434 0.904 20.720 1.00 87.69 104 GLY A CA 1
ATOM 804 C C . GLY A 1 104 ? -19.362 0.302 21.638 1.00 87.69 104 GLY A C 1
ATOM 805 O O . GLY A 1 104 ? -18.830 -0.787 21.412 1.00 87.69 104 GLY A O 1
ATOM 806 N N . MET A 1 105 ? -19.031 1.024 22.712 1.00 85.25 105 MET A N 1
ATOM 807 C CA . MET A 1 105 ? -18.003 0.602 23.666 1.00 85.25 105 MET A CA 1
ATOM 808 C C . MET A 1 105 ? -18.484 -0.562 24.541 1.00 85.25 105 MET A C 1
ATOM 810 O O . MET A 1 105 ? -19.514 -0.466 25.210 1.00 85.25 105 MET A O 1
ATOM 814 N N . VAL A 1 106 ? -17.702 -1.646 24.593 1.00 84.62 106 VAL A N 1
ATOM 815 C CA . VAL A 1 106 ? -17.946 -2.759 25.521 1.00 84.62 106 VAL A CA 1
ATOM 816 C C . VAL A 1 106 ? -17.628 -2.294 26.941 1.00 84.62 106 VAL A C 1
ATOM 818 O O . VAL A 1 106 ? -16.469 -2.058 27.283 1.00 84.62 106 VAL A O 1
ATOM 821 N N . ARG A 1 107 ? -18.663 -2.111 27.764 1.00 84.69 107 ARG A N 1
ATOM 822 C CA . ARG A 1 107 ? -18.513 -1.733 29.173 1.00 84.69 107 ARG A CA 1
ATOM 823 C C . ARG A 1 107 ? -18.283 -2.971 30.036 1.00 84.69 107 ARG A C 1
ATOM 825 O O . ARG A 1 107 ? -18.840 -4.027 29.757 1.00 84.69 107 ARG A O 1
ATOM 832 N N . LEU A 1 108 ? -17.486 -2.822 31.094 1.00 86.31 108 LEU A N 1
ATOM 833 C CA . LEU A 1 108 ? -17.422 -3.822 32.156 1.00 86.31 108 LEU A CA 1
ATOM 834 C C . LEU A 1 108 ? -18.715 -3.745 32.965 1.00 86.31 108 LEU A C 1
ATOM 836 O O . LEU A 1 108 ? -19.040 -2.679 33.484 1.00 86.31 108 LEU A O 1
ATOM 840 N N . GLU A 1 109 ? -19.419 -4.865 33.082 1.00 85.19 109 GLU A N 1
ATOM 841 C CA . GLU A 1 109 ? -20.703 -4.948 33.783 1.00 85.19 109 GLU A CA 1
ATOM 842 C C . GLU A 1 109 ? -20.557 -4.681 35.290 1.00 85.19 109 GLU A C 1
ATOM 844 O O . GLU A 1 109 ? -21.319 -3.906 35.859 1.00 85.19 109 GLU A O 1
ATOM 849 N N . SER A 1 110 ? -19.509 -5.225 35.917 1.00 85.75 110 SER A N 1
ATOM 850 C CA . SER A 1 110 ? -19.206 -5.053 37.347 1.00 85.75 110 SER A CA 1
ATOM 851 C C . SER A 1 110 ? -18.252 -3.891 37.664 1.00 85.75 110 SER A C 1
ATOM 853 O O . SER A 1 110 ? -17.886 -3.682 38.820 1.00 85.75 110 SER A O 1
ATOM 855 N N . GLY A 1 111 ? -17.840 -3.113 36.658 1.00 86.94 111 GLY A N 1
ATOM 856 C CA . GLY A 1 111 ? -16.863 -2.035 36.826 1.00 86.94 111 GLY A CA 1
ATOM 857 C C . GLY A 1 111 ? -15.419 -2.523 37.030 1.00 86.94 111 GLY A C 1
ATOM 858 O O . GLY A 1 111 ? -15.096 -3.704 36.913 1.00 86.94 111 GLY A O 1
ATOM 859 N N . ARG A 1 112 ? -14.493 -1.586 37.268 1.00 86.88 112 ARG A N 1
ATOM 860 C CA . ARG A 1 112 ? -13.078 -1.913 37.521 1.00 86.88 112 ARG A CA 1
ATOM 861 C C . ARG A 1 112 ? -12.909 -2.324 38.986 1.00 86.88 112 ARG A C 1
ATOM 863 O O . ARG A 1 112 ? -13.371 -1.616 39.867 1.00 86.88 112 ARG A O 1
ATOM 870 N N . SER A 1 113 ? -12.148 -3.390 39.237 1.00 86.12 113 SER A N 1
ATOM 871 C CA . SER A 1 113 ? -11.878 -3.949 40.580 1.00 86.12 113 SER A CA 1
ATOM 872 C C . SER A 1 113 ? -11.163 -2.986 41.555 1.00 86.12 113 SER A C 1
ATOM 874 O O . SER A 1 113 ? -11.049 -3.262 42.745 1.00 86.12 113 SER A O 1
ATOM 876 N N . GLY A 1 114 ? -10.637 -1.849 41.079 1.00 88.50 114 GLY A N 1
ATOM 877 C CA . GLY A 1 114 ? -9.931 -0.858 41.908 1.00 88.50 114 GLY A CA 1
ATOM 878 C C . GLY A 1 114 ? -8.569 -1.318 42.447 1.00 88.50 114 GLY A C 1
ATOM 879 O O . GLY A 1 114 ? -7.797 -0.499 42.930 1.00 88.50 114 GLY A O 1
ATOM 880 N N . ARG A 1 115 ? -8.238 -2.607 42.321 1.00 87.62 115 ARG A N 1
ATOM 881 C CA . ARG A 1 115 ? -6.954 -3.197 42.709 1.00 87.62 115 ARG A CA 1
ATOM 882 C C . ARG A 1 115 ? -6.099 -3.453 41.471 1.00 87.62 115 ARG A C 1
ATOM 884 O O . ARG A 1 115 ? -6.539 -4.117 40.534 1.00 87.62 115 ARG A O 1
ATOM 891 N N . THR A 1 116 ? -4.876 -2.934 41.467 1.00 87.25 116 THR A N 1
ATOM 892 C CA . THR A 1 116 ? -3.858 -3.214 40.446 1.00 87.25 116 THR A CA 1
ATOM 893 C C . THR A 1 116 ? -2.881 -4.258 40.973 1.00 87.25 116 THR A C 1
ATOM 895 O O . THR A 1 116 ? -2.365 -4.101 42.075 1.00 87.25 116 THR A O 1
ATOM 898 N N . ILE A 1 117 ? -2.606 -5.303 40.191 1.00 86.00 117 ILE A N 1
ATOM 899 C CA . ILE A 1 117 ? -1.550 -6.283 40.480 1.00 86.00 117 ILE A CA 1
ATOM 900 C C . ILE A 1 117 ? -0.379 -5.976 39.547 1.00 86.00 117 ILE A C 1
ATOM 902 O O . ILE A 1 117 ? -0.559 -5.943 38.328 1.00 86.00 117 ILE A O 1
ATOM 906 N N . VAL A 1 118 ? 0.807 -5.744 40.107 1.00 87.06 118 VAL A N 1
ATOM 907 C CA . VAL A 1 118 ? 2.035 -5.550 39.326 1.00 87.06 118 VAL A CA 1
ATOM 908 C C . VAL A 1 118 ? 2.540 -6.930 38.908 1.00 87.06 118 VAL A C 1
ATOM 910 O O . VAL A 1 118 ? 2.860 -7.744 39.766 1.00 87.06 118 VAL A O 1
ATOM 913 N N . ARG A 1 119 ? 2.546 -7.221 37.599 1.00 80.88 119 ARG A N 1
ATOM 914 C CA . ARG A 1 119 ? 3.077 -8.491 37.063 1.00 80.88 119 ARG A CA 1
ATOM 915 C C . ARG A 1 119 ? 4.558 -8.447 36.707 1.00 80.88 119 ARG A C 1
ATOM 917 O O . ARG A 1 119 ? 5.170 -9.500 36.672 1.00 80.88 119 ARG A O 1
ATOM 924 N N . PHE A 1 120 ? 5.096 -7.267 36.415 1.00 83.62 120 PHE A N 1
ATOM 925 C CA . PHE A 1 120 ? 6.488 -7.097 36.016 1.00 83.62 120 PHE A CA 1
ATOM 926 C C . PHE A 1 120 ? 7.079 -5.915 36.776 1.00 83.62 120 PHE A C 1
ATOM 928 O O . PHE A 1 120 ? 6.532 -4.808 36.730 1.00 83.62 120 PHE A O 1
ATOM 935 N N . SER A 1 121 ? 8.163 -6.175 37.502 1.00 85.00 121 SER A N 1
ATOM 936 C CA . SER A 1 121 ? 9.020 -5.158 38.108 1.00 85.00 121 SER A CA 1
ATOM 937 C C . SER A 1 121 ? 10.006 -4.641 37.050 1.00 85.00 121 SER A C 1
ATOM 939 O O . SER A 1 121 ? 10.378 -5.370 36.138 1.00 85.00 121 SER A O 1
ATOM 941 N N . ALA A 1 122 ? 10.436 -3.379 37.144 1.00 81.38 122 ALA A N 1
ATOM 942 C CA . ALA A 1 122 ? 11.420 -2.809 36.214 1.00 81.38 122 ALA A CA 1
ATOM 943 C C . ALA A 1 122 ? 12.820 -3.458 36.317 1.00 81.38 122 ALA A C 1
ATOM 945 O O . ALA A 1 122 ? 13.661 -3.209 35.457 1.00 81.38 122 ALA A O 1
ATOM 946 N N . PHE A 1 123 ? 13.069 -4.253 37.364 1.00 78.56 123 PHE A N 1
ATOM 947 C CA . PHE A 1 123 ? 14.374 -4.833 37.703 1.00 78.56 123 PHE A CA 1
ATOM 948 C C . PHE A 1 123 ? 14.299 -6.315 38.126 1.00 78.56 123 PHE A C 1
ATOM 950 O O . PHE A 1 123 ? 15.133 -6.764 38.907 1.00 78.56 123 PHE A O 1
ATOM 957 N N . GLU A 1 124 ? 13.297 -7.067 37.666 1.00 59.75 124 GLU A N 1
ATOM 958 C CA . GLU A 1 124 ? 13.227 -8.534 37.838 1.00 59.75 124 GLU A CA 1
ATOM 959 C C . GLU A 1 124 ? 13.662 -9.242 36.549 1.00 59.75 124 GLU A C 1
ATOM 961 O O . GLU A 1 124 ? 14.406 -10.242 36.649 1.00 59.75 124 GLU A O 1
#

Solvent-accessible surface area (backbo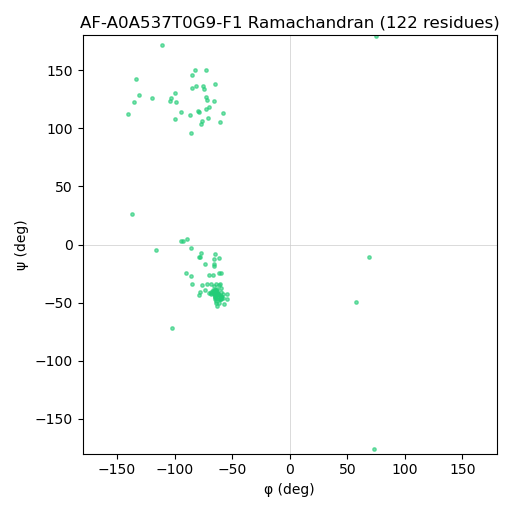ne atoms only — not comparable to full-atom values): 7985 Å² total; per-residue (Å²): 141,74,65,67,67,55,53,54,52,50,53,52,51,52,52,52,53,51,49,55,57,64,71,64,61,78,84,78,80,86,78,86,58,87,66,74,81,49,89,47,66,69,57,55,54,59,77,57,55,61,54,74,56,90,62,94,59,94,53,74,69,74,19,42,81,55,58,51,71,61,51,53,52,48,50,42,52,68,49,55,48,48,50,51,53,52,51,51,54,54,48,52,51,51,51,53,51,53,48,42,71,73,74,44,83,88,72,66,90,89,56,80,86,87,72,85,82,86,89,74,65,100,86,116

pLDDT: mean 82.11, std 12.07, range [50.34, 98.44]

Foldseek 3Di:
DPVPVVVVVVVVVVVVVVVVVVVPDDDDDDDDDVCPPPDDPVNVCVVVLWQFADDPDPDRVVRTPDDNVVVVVVCCVVPVVVVVVVCVVVVVVVVVVVVCVVVPDDDDPVHDPPDDDDPDDPVD

Sequence (124 aa):
MASLGRFIRLTVGACAFLLVIAASVPCKAQQVNPTASSVNEQQLLQELNRIQGRVSIPDQRSGVLEQPAGRDWREFRNVTLRWIGGITIIGMIAVLVIFYLTRGMVRLESGRSGRTIVRFSAFE